Protein AF-A0A349CVB4-F1 (afdb_monomer)

Solvent-accessible surface area (backbone atoms only — not comparable to full-atom values): 3995 Å² total; per-residue (Å²): 140,88,88,86,83,82,87,70,95,75,81,90,82,85,87,90,86,55,82,50,34,79,55,69,74,65,43,97,86,36,65,62,60,40,80,89,82,70,40,44,56,77,83,88,55,93,89,66,86,80,54,68,31,118

Foldseek 3Di:
DDDDDDDDPDDDDDDDADVQGWDDDDDPNHQDQDPVVRDHDDDDDPPDDTDGHD

Nearest PDB structures (foldseek):
  3mml-assembly2_E  TM=9.760E-01  e=8.808E-02  Mycolicibacterium smegmatis MC2 155

Radius of gyration: 13.19 Å; Cα contacts (8 Å, |Δi|>4): 44; chains: 1; bounding box: 30×21×35 Å

Mean predicted aligned error: 2.7 Å

Structure (mmCIF, N/CA/C/O backbone):
data_AF-A0A349CVB4-F1
#
_entry.id   AF-A0A349CVB4-F1
#
loop_
_atom_site.group_PDB
_atom_site.id
_atom_site.type_symbol
_atom_site.label_atom_id
_atom_site.label_alt_id
_atom_site.label_comp_id
_atom_site.label_asym_id
_atom_site.label_entity_id
_atom_site.label_seq_id
_atom_site.pdbx_PDB_ins_code
_atom_site.Cartn_x
_atom_site.Cartn_y
_atom_site.Cartn_z
_atom_site.occupancy
_atom_site.B_iso_or_equiv
_atom_site.auth_seq_id
_atom_site.auth_comp_id
_atom_site.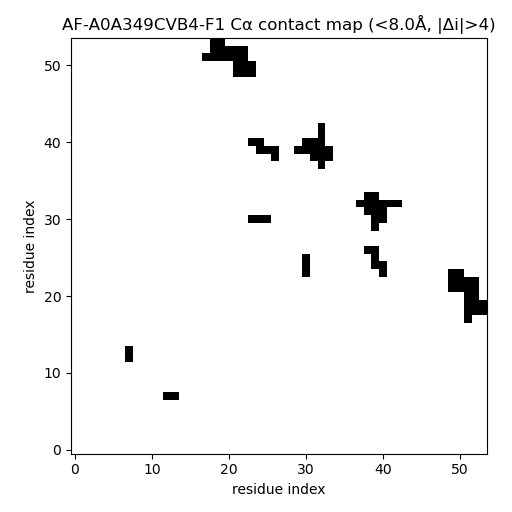auth_asym_id
_atom_site.auth_atom_id
_atom_site.pdbx_PDB_model_num
ATOM 1 N N . ALA A 1 1 ? -15.561 -1.093 -9.916 1.00 86.31 1 ALA A N 1
ATOM 2 C CA . ALA A 1 1 ? -14.581 -0.511 -10.854 1.00 86.31 1 ALA A CA 1
ATOM 3 C C . ALA A 1 1 ? -13.222 -1.104 -10.528 1.00 86.31 1 ALA A C 1
ATOM 5 O O . ALA A 1 1 ? -12.989 -1.398 -9.362 1.00 86.31 1 ALA A O 1
ATOM 6 N N . GLU A 1 2 ? -12.375 -1.307 -11.530 1.00 95.81 2 GLU A N 1
ATOM 7 C CA . GLU A 1 2 ? -11.053 -1.922 -11.385 1.00 95.81 2 GLU A CA 1
ATOM 8 C C . GLU A 1 2 ? -9.976 -0.929 -11.838 1.00 95.81 2 GLU A C 1
ATOM 10 O O . GLU A 1 2 ? -10.197 -0.172 -12.784 1.00 95.81 2 GLU A O 1
ATOM 15 N N . LEU A 1 3 ? -8.843 -0.905 -11.133 1.00 95.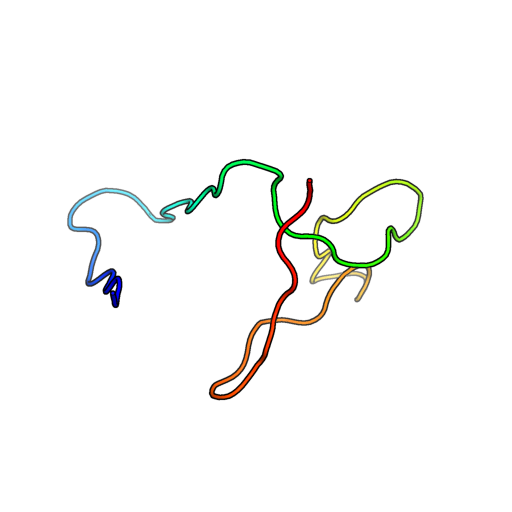38 3 LEU A N 1
ATOM 16 C CA . LEU A 1 3 ? -7.680 -0.078 -11.450 1.00 95.38 3 LEU A CA 1
ATOM 17 C C . LEU A 1 3 ? -6.499 -0.993 -11.777 1.00 95.38 3 LEU A C 1
ATOM 19 O O . LEU A 1 3 ? -6.114 -1.808 -10.942 1.00 95.38 3 LEU A O 1
ATOM 23 N N . HIS A 1 4 ? -5.894 -0.794 -12.947 1.00 96.19 4 HIS A N 1
ATOM 24 C CA . HIS A 1 4 ? -4.661 -1.460 -13.356 1.00 96.19 4 HIS A CA 1
ATOM 25 C C . HIS A 1 4 ? -3.524 -0.440 -13.464 1.00 96.19 4 HIS A C 1
ATOM 27 O O . HI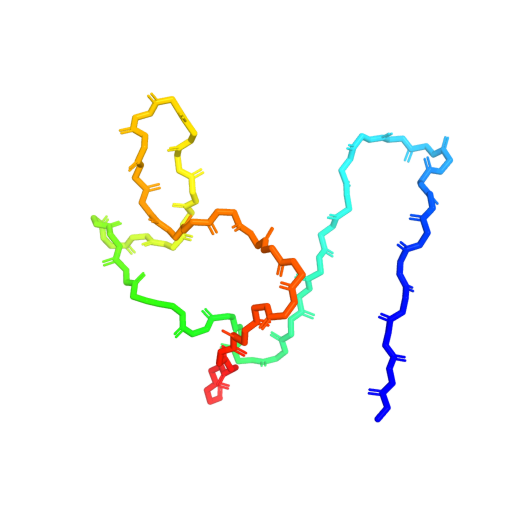S A 1 4 ? -3.723 0.660 -13.983 1.00 96.19 4 HIS A O 1
ATOM 33 N N . VAL A 1 5 ? -2.341 -0.799 -12.963 1.00 94.44 5 VAL A N 1
ATOM 34 C CA . VAL A 1 5 ? -1.115 -0.002 -13.089 1.00 94.44 5 VAL A CA 1
ATOM 35 C C . VAL A 1 5 ? -0.079 -0.872 -13.788 1.00 94.44 5 VAL A C 1
ATOM 37 O O . VAL A 1 5 ? 0.388 -1.852 -13.216 1.00 94.44 5 VAL A O 1
ATOM 40 N N . ASP A 1 6 ? 0.244 -0.507 -15.025 1.00 94.12 6 ASP A N 1
ATOM 41 C CA . ASP A 1 6 ? 1.251 -1.170 -15.855 1.00 94.12 6 ASP A CA 1
ATOM 42 C C . ASP A 1 6 ? 2.673 -0.660 -15.523 1.00 94.12 6 ASP A C 1
ATOM 44 O O . ASP A 1 6 ? 2.987 -0.274 -14.394 1.00 94.12 6 ASP A O 1
ATOM 48 N N . TRP A 1 7 ? 3.570 -0.683 -16.503 1.00 95.38 7 TRP A N 1
ATOM 49 C CA . TR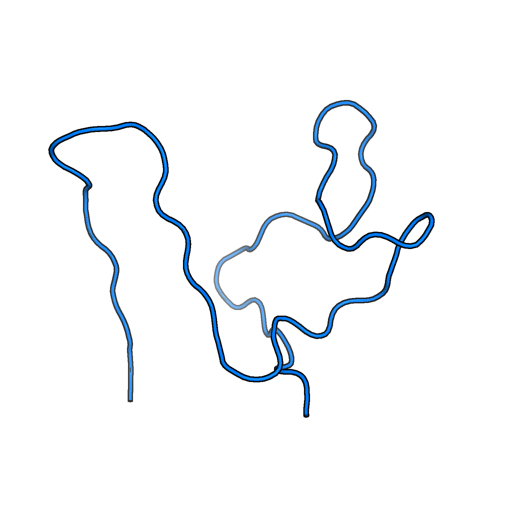P A 1 7 ? 4.963 -0.290 -16.361 1.00 95.38 7 TRP A CA 1
ATOM 50 C C . TRP A 1 7 ? 5.159 1.226 -16.281 1.00 95.38 7 TRP A C 1
ATOM 52 O O . TRP A 1 7 ? 4.424 2.014 -16.872 1.00 95.38 7 TRP A O 1
ATOM 62 N N . VAL A 1 8 ? 6.215 1.628 -15.573 1.00 95.31 8 VAL A N 1
ATOM 63 C CA . VAL A 1 8 ? 6.665 3.020 -15.481 1.00 95.31 8 VAL A CA 1
ATOM 64 C C . VAL A 1 8 ? 7.851 3.213 -16.433 1.00 95.31 8 VAL A C 1
ATOM 66 O O . VAL A 1 8 ? 8.890 2.592 -16.231 1.00 95.31 8 VAL A O 1
ATOM 69 N N . GLU A 1 9 ? 7.720 4.070 -17.454 1.00 96.31 9 GLU A N 1
ATOM 70 C CA . GLU A 1 9 ? 8.784 4.307 -18.458 1.00 96.31 9 GLU A CA 1
ATOM 71 C C . GLU A 1 9 ? 9.999 5.066 -17.894 1.00 96.31 9 GLU A C 1
ATOM 73 O O . GLU A 1 9 ? 11.134 4.854 -18.324 1.00 96.31 9 GLU A O 1
ATOM 78 N N . HIS A 1 10 ? 9.777 5.937 -16.905 1.00 97.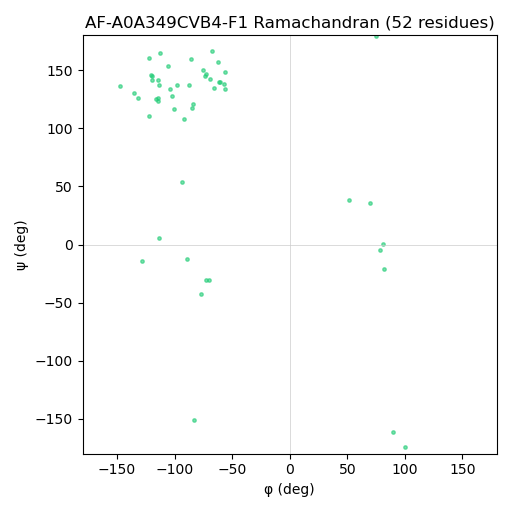12 10 HIS A N 1
ATOM 79 C CA . HIS A 1 10 ? 10.819 6.738 -16.265 1.00 97.12 10 HIS A CA 1
ATOM 80 C C . HIS A 1 10 ? 10.665 6.746 -14.741 1.00 97.12 10 HIS A C 1
ATOM 82 O O . HIS A 1 10 ? 9.604 7.070 -14.211 1.00 97.12 10 HIS A O 1
ATOM 88 N N . GLY A 1 11 ? 11.753 6.464 -14.025 1.00 95.12 11 GLY A N 1
ATOM 89 C CA . GLY A 1 11 ? 11.753 6.320 -12.567 1.00 95.12 11 GLY A CA 1
ATOM 90 C C . GLY A 1 11 ? 11.724 4.854 -12.129 1.00 95.12 11 GLY A C 1
ATOM 91 O O . GLY A 1 11 ? 11.870 3.948 -12.941 1.00 95.12 11 GLY A O 1
ATOM 92 N N . VAL A 1 12 ? 11.604 4.621 -10.819 1.00 95.00 12 VAL A N 1
ATOM 93 C CA . VAL A 1 12 ? 11.765 3.276 -10.220 1.00 95.00 12 VAL A CA 1
ATOM 94 C C . VAL A 1 12 ? 10.616 2.842 -9.311 1.00 95.00 12 VAL A C 1
ATOM 96 O O . VAL A 1 12 ? 10.544 1.671 -8.948 1.00 95.00 12 VAL A O 1
ATOM 99 N N . ARG A 1 13 ? 9.729 3.754 -8.891 1.00 95.44 13 ARG A N 1
ATOM 100 C CA . ARG A 1 13 ? 8.620 3.457 -7.968 1.00 95.44 13 ARG A CA 1
ATOM 101 C C . ARG A 1 13 ? 7.416 4.341 -8.281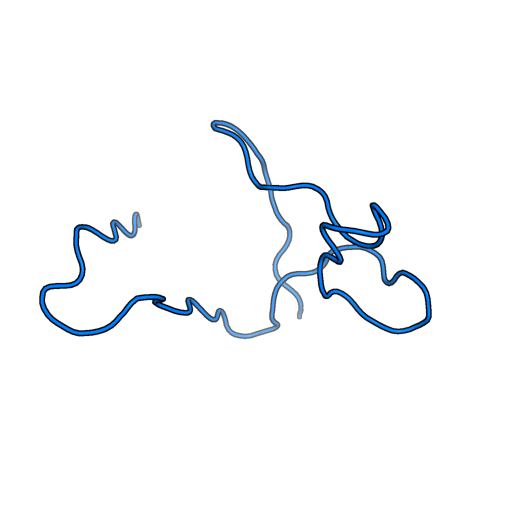 1.00 95.44 13 ARG A C 1
ATOM 103 O O . ARG A 1 13 ? 7.582 5.544 -8.449 1.00 95.44 13 ARG A O 1
ATOM 110 N N . ALA A 1 14 ? 6.224 3.752 -8.279 1.00 95.25 14 ALA A N 1
ATOM 111 C CA . ALA A 1 14 ? 4.947 4.458 -8.352 1.00 95.25 14 ALA A CA 1
ATOM 112 C C . ALA A 1 14 ? 4.176 4.265 -7.045 1.00 95.25 14 ALA A C 1
ATOM 114 O O . ALA A 1 14 ? 4.203 3.173 -6.482 1.00 95.25 14 ALA A O 1
ATOM 115 N N . MET A 1 15 ? 3.495 5.309 -6.568 1.00 95.44 15 MET A N 1
ATOM 116 C CA . MET A 1 15 ? 2.732 5.282 -5.318 1.00 95.44 15 MET A CA 1
ATOM 117 C C . MET A 1 15 ? 1.243 5.451 -5.583 1.00 95.44 15 MET A C 1
ATOM 119 O O . MET A 1 15 ? 0.828 6.423 -6.208 1.00 95.44 15 MET A O 1
ATOM 123 N N . LEU A 1 16 ? 0.450 4.511 -5.069 1.00 96.00 16 LEU A N 1
ATOM 124 C CA . LEU A 1 16 ? -1.005 4.554 -5.113 1.00 96.00 16 LEU A CA 1
ATOM 125 C C . LEU A 1 16 ? -1.541 4.983 -3.748 1.00 96.00 16 LEU A C 1
ATOM 127 O O . LEU A 1 16 ? -1.206 4.388 -2.725 1.00 96.00 16 LEU A O 1
ATOM 131 N N . ALA A 1 17 ? -2.393 6.003 -3.747 1.00 97.19 17 ALA A N 1
ATOM 132 C CA . ALA A 1 17 ? -3.084 6.473 -2.560 1.00 97.19 17 ALA A CA 1
ATOM 133 C C . ALA A 1 17 ? -4.596 6.369 -2.756 1.00 97.19 17 ALA A C 1
ATOM 135 O O . ALA A 1 17 ? -5.120 6.609 -3.843 1.00 97.19 17 ALA A O 1
ATOM 136 N N . VAL A 1 18 ? -5.292 6.060 -1.668 1.00 96.75 18 VAL A N 1
ATOM 137 C CA . VAL A 1 18 ? -6.752 6.081 -1.586 1.00 96.75 18 VAL A CA 1
ATOM 138 C C . VAL A 1 18 ? -7.163 7.064 -0.497 1.00 96.75 18 VAL A C 1
ATOM 140 O O . VAL A 1 18 ? -6.459 7.219 0.505 1.00 96.75 18 VAL A O 1
ATOM 143 N N . ARG A 1 19 ? -8.291 7.755 -0.687 1.00 98.06 19 ARG A N 1
ATOM 144 C CA . ARG A 1 19 ? -8.889 8.592 0.367 1.00 98.06 19 ARG A CA 1
ATOM 145 C C . ARG A 1 19 ? -9.162 7.717 1.599 1.00 98.06 19 ARG A C 1
ATOM 147 O O . ARG A 1 19 ? -9.565 6.576 1.433 1.00 98.06 19 ARG A O 1
ATOM 154 N N . GLY A 1 20 ? -8.873 8.228 2.796 1.00 97.62 20 GLY A N 1
ATOM 155 C CA . GLY A 1 20 ? -8.920 7.460 4.053 1.00 97.62 20 GLY A CA 1
ATOM 156 C C . GLY A 1 20 ? -7.668 6.607 4.318 1.00 97.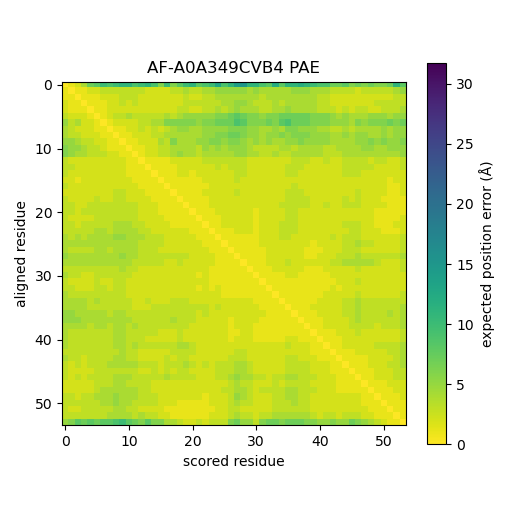62 20 GLY A C 1
ATOM 157 O O . GLY A 1 20 ? -7.331 6.316 5.466 1.00 97.62 20 GLY A O 1
ATOM 158 N N . GLY A 1 21 ? -6.893 6.297 3.274 1.00 97.75 21 GLY A N 1
ATOM 159 C CA . GLY A 1 21 ? -5.654 5.528 3.361 1.00 97.75 21 GLY A CA 1
ATOM 160 C C . GLY A 1 21 ? -5.878 4.031 3.585 1.00 97.75 21 GLY A C 1
ATOM 161 O O . GLY A 1 21 ? -7.001 3.551 3.681 1.00 97.75 21 GLY A O 1
ATOM 162 N N . VAL A 1 22 ? -4.778 3.284 3.661 1.00 96.50 22 VAL A N 1
ATOM 163 C CA . VAL A 1 22 ? -4.792 1.835 3.912 1.00 96.50 22 VAL A CA 1
ATOM 164 C C . VAL A 1 22 ? -4.883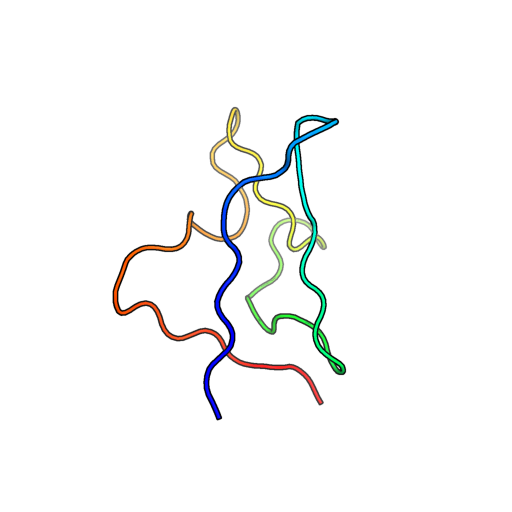 1.558 5.419 1.00 96.50 22 VAL A C 1
ATOM 166 O O . VAL A 1 22 ? -4.012 1.971 6.195 1.00 96.50 22 VAL A O 1
ATOM 169 N N . ALA A 1 23 ? -5.930 0.851 5.844 1.00 96.19 23 ALA A N 1
ATOM 170 C CA . ALA A 1 23 ? -6.309 0.648 7.242 1.00 96.19 23 ALA A CA 1
ATOM 171 C C . ALA A 1 23 ? -5.735 -0.642 7.860 1.00 96.19 23 ALA A C 1
ATOM 173 O O . ALA A 1 23 ? -6.445 -1.444 8.457 1.00 96.19 23 ALA A O 1
ATOM 174 N N . VAL A 1 24 ? -4.417 -0.823 7.775 1.00 95.25 24 VAL A N 1
ATOM 175 C CA . VAL A 1 24 ? -3.707 -1.923 8.460 1.00 95.25 24 VAL A CA 1
ATOM 176 C C . VAL A 1 24 ? -3.329 -1.553 9.906 1.00 95.25 24 VAL A C 1
ATOM 178 O O . VAL A 1 24 ? -3.264 -0.358 10.238 1.00 95.25 24 VAL A O 1
ATOM 181 N N . PRO A 1 25 ? -3.062 -2.523 10.800 1.00 94.81 25 PRO A N 1
ATOM 182 C CA . PRO A 1 25 ? -2.522 -2.240 12.129 1.00 94.81 25 PRO A CA 1
ATOM 183 C C . PRO A 1 25 ? -1.210 -1.446 12.069 1.00 94.81 25 PRO A C 1
ATOM 185 O O . PRO A 1 25 ? -0.424 -1.579 11.132 1.00 94.81 25 PRO A O 1
ATOM 188 N N . ARG A 1 26 ? -0.970 -0.601 13.076 1.00 96.06 26 ARG A N 1
ATOM 189 C CA . ARG A 1 26 ? 0.301 0.124 13.211 1.00 96.06 26 ARG A CA 1
ATOM 190 C C . ARG A 1 26 ? 1.309 -0.721 13.985 1.00 96.06 26 ARG A C 1
ATOM 192 O O . ARG A 1 26 ? 0.968 -1.257 15.035 1.00 96.06 26 ARG A O 1
ATOM 199 N N . VAL A 1 27 ? 2.556 -0.745 13.527 1.00 97.56 27 VAL A N 1
ATOM 200 C CA . VAL A 1 27 ? 3.705 -1.326 14.234 1.00 97.56 27 VAL A CA 1
ATOM 201 C C . VAL A 1 27 ? 4.660 -0.186 14.572 1.00 97.56 27 VAL A C 1
ATOM 203 O O . VAL A 1 27 ? 5.028 0.598 13.698 1.00 97.56 27 VAL A O 1
ATOM 206 N N . LEU A 1 28 ? 4.987 -0.031 15.860 1.00 97.25 28 LEU A N 1
ATOM 207 C CA . LEU A 1 28 ? 5.790 1.091 16.377 1.00 97.25 28 LEU A CA 1
ATOM 208 C C . LEU A 1 28 ? 5.260 2.475 15.937 1.00 97.25 28 LEU A C 1
ATOM 210 O O . LEU A 1 28 ? 6.015 3.380 15.597 1.00 97.25 28 LEU A O 1
ATOM 214 N N . GLY A 1 29 ? 3.934 2.633 15.894 1.00 97.56 29 GLY A N 1
ATOM 215 C CA . GLY A 1 29 ? 3.279 3.887 15.502 1.00 97.56 29 GLY A CA 1
ATOM 216 C C . GLY A 1 29 ? 3.221 4.156 13.991 1.00 97.56 29 GLY A C 1
ATOM 217 O O . GLY A 1 29 ? 2.536 5.094 13.578 1.00 97.56 29 GLY A O 1
ATOM 218 N N . SER A 1 30 ? 3.837 3.320 13.151 1.00 97.31 30 SER A N 1
ATOM 219 C CA . SER A 1 30 ? 3.861 3.460 11.688 1.00 97.31 30 SER A CA 1
ATOM 220 C C . SER A 1 30 ? 3.090 2.341 10.976 1.00 97.31 30 SER A C 1
ATOM 222 O O . SER A 1 30 ? 2.758 1.322 11.573 1.00 97.31 30 SER A O 1
ATOM 224 N N . ARG A 1 31 ? 2.789 2.542 9.687 1.00 96.69 31 ARG A N 1
ATOM 225 C CA . ARG A 1 31 ? 2.264 1.514 8.761 1.00 96.69 31 ARG A CA 1
ATOM 226 C C . ARG A 1 31 ? 3.244 1.171 7.640 1.00 96.69 31 ARG A C 1
ATOM 228 O O . ARG A 1 31 ? 2.886 0.444 6.722 1.00 96.69 31 ARG A O 1
ATOM 235 N N . SER A 1 32 ? 4.452 1.724 7.677 1.00 97.00 32 SER A N 1
ATOM 236 C CA . SER A 1 32 ? 5.485 1.386 6.702 1.00 97.00 32 SER A CA 1
ATOM 237 C C . SER A 1 32 ? 5.961 -0.047 6.911 1.00 97.00 32 SER A C 1
ATOM 239 O O . SER A 1 32 ? 6.113 -0.486 8.050 1.00 97.00 32 SER A O 1
ATOM 241 N N . THR A 1 33 ? 6.240 -0.743 5.813 1.00 97.00 33 THR A N 1
ATOM 242 C CA . THR A 1 33 ? 6.920 -2.039 5.837 1.00 97.00 33 THR A CA 1
ATOM 243 C C . THR A 1 33 ? 8.428 -1.814 5.882 1.00 97.00 33 THR A C 1
ATOM 245 O O . THR A 1 33 ? 9.003 -1.253 4.946 1.00 97.00 33 THR A O 1
ATOM 248 N N . ASP A 1 34 ? 9.076 -2.269 6.949 1.00 97.31 34 ASP A N 1
ATOM 249 C CA . ASP A 1 34 ? 10.529 -2.392 7.011 1.00 97.31 34 ASP A CA 1
ATOM 250 C C . ASP A 1 34 ? 10.924 -3.799 6.556 1.00 97.31 34 ASP A C 1
ATOM 252 O O . ASP A 1 34 ? 10.708 -4.786 7.257 1.00 97.31 34 ASP A O 1
ATOM 256 N N . VAL A 1 35 ? 11.501 -3.891 5.360 1.00 96.06 35 VAL A N 1
ATOM 257 C CA . VAL A 1 35 ? 11.886 -5.174 4.756 1.00 96.06 35 VAL A CA 1
ATOM 258 C C . VAL A 1 35 ? 13.106 -5.789 5.441 1.00 96.06 35 VAL A C 1
ATOM 260 O O . VAL A 1 35 ? 13.229 -7.009 5.462 1.00 96.06 35 VAL A O 1
ATOM 263 N N . MET A 1 36 ? 14.014 -4.971 5.975 1.00 97.44 36 MET A N 1
ATOM 264 C CA . MET A 1 36 ? 15.249 -5.468 6.580 1.00 97.44 36 MET A CA 1
ATOM 265 C C . MET A 1 36 ? 14.978 -6.037 7.971 1.00 97.44 36 MET A C 1
ATOM 267 O O . MET A 1 36 ? 15.494 -7.099 8.308 1.00 97.44 36 MET A O 1
ATOM 271 N N . ALA A 1 37 ? 14.155 -5.341 8.757 1.00 96.56 37 ALA A N 1
ATOM 272 C CA . ALA A 1 37 ? 13.795 -5.754 10.109 1.00 96.56 37 ALA A CA 1
ATOM 273 C C . ALA A 1 37 ? 12.555 -6.666 10.167 1.00 96.56 37 ALA A C 1
ATOM 275 O O . ALA A 1 37 ? 12.286 -7.252 11.213 1.00 96.56 37 ALA A O 1
ATOM 276 N N . GLY A 1 38 ? 11.790 -6.780 9.075 1.00 95.94 38 GLY A N 1
ATOM 277 C CA . GLY A 1 38 ? 10.551 -7.561 9.032 1.00 95.94 38 GLY A CA 1
ATOM 278 C C . GLY A 1 38 ? 9.417 -6.943 9.856 1.00 95.94 38 GLY A C 1
ATOM 279 O O . GLY A 1 38 ? 8.656 -7.668 10.490 1.00 95.94 38 GLY A O 1
ATOM 280 N N . LEU A 1 39 ? 9.324 -5.609 9.893 1.00 97.12 39 LEU A N 1
ATOM 281 C CA . LEU A 1 39 ? 8.312 -4.884 10.670 1.00 97.12 39 LEU A CA 1
ATOM 282 C C . LEU A 1 39 ? 7.223 -4.292 9.772 1.00 97.12 39 LEU A C 1
ATOM 284 O O . LEU A 1 39 ? 7.477 -3.914 8.629 1.00 97.12 39 LEU A O 1
ATOM 288 N N . GLY A 1 40 ? 6.030 -4.111 10.338 1.00 96.75 40 GLY A N 1
ATOM 289 C CA . GLY A 1 40 ? 4.902 -3.487 9.646 1.00 96.75 40 GLY A CA 1
ATOM 290 C C . GLY A 1 40 ? 4.033 -4.497 8.892 1.00 96.75 40 GLY A C 1
ATOM 291 O O . GLY A 1 40 ? 4.046 -5.678 9.232 1.00 96.75 40 GLY A O 1
ATOM 292 N N . PRO A 1 41 ? 3.223 -4.038 7.924 1.00 96.06 41 PRO A N 1
ATOM 293 C CA . PRO A 1 41 ? 2.354 -4.917 7.155 1.00 96.06 41 PRO A CA 1
ATOM 294 C C . PRO A 1 41 ? 3.154 -5.765 6.161 1.00 96.06 41 PRO A C 1
ATOM 296 O O . PRO A 1 41 ? 4.137 -5.296 5.575 1.00 96.06 41 PRO A O 1
ATOM 299 N N . ASP A 1 42 ? 2.683 -6.989 5.934 1.00 92.81 42 ASP A N 1
ATOM 300 C CA . ASP A 1 42 ? 3.237 -7.898 4.933 1.00 92.81 42 ASP A CA 1
ATOM 301 C C . ASP A 1 42 ? 3.113 -7.333 3.510 1.00 92.81 42 ASP A C 1
ATOM 303 O O . ASP A 1 42 ? 2.252 -6.500 3.207 1.00 92.81 42 ASP A O 1
ATOM 307 N N . ARG A 1 43 ? 3.969 -7.816 2.598 1.00 93.56 43 ARG A N 1
ATOM 308 C CA . ARG A 1 43 ? 3.819 -7.508 1.168 1.00 93.56 43 ARG A CA 1
ATOM 309 C C . ARG A 1 43 ? 2.483 -8.047 0.665 1.00 93.56 43 ARG A C 1
ATOM 311 O O . ARG A 1 43 ? 2.110 -9.174 0.977 1.00 93.56 43 ARG A O 1
ATOM 318 N N . LEU A 1 44 ? 1.815 -7.266 -0.181 1.00 93.81 44 LEU A N 1
ATOM 319 C CA . LEU A 1 44 ? 0.592 -7.711 -0.841 1.00 93.81 44 LEU A CA 1
ATOM 320 C C . LEU A 1 44 ? 0.858 -8.947 -1.705 1.00 93.81 44 LEU A C 1
ATOM 322 O O . LEU A 1 44 ? 1.865 -9.030 -2.410 1.00 93.81 44 LEU A O 1
ATOM 326 N N . ALA A 1 45 ? -0.092 -9.874 -1.668 1.00 95.69 45 ALA A N 1
ATOM 327 C CA . ALA A 1 45 ? -0.150 -11.046 -2.525 1.00 95.69 45 ALA A CA 1
ATOM 328 C C . ALA A 1 45 ? -1.472 -11.047 -3.301 1.00 95.69 45 ALA A C 1
ATOM 330 O O . ALA A 1 45 ? -2.435 -10.379 -2.916 1.00 95.69 45 ALA A O 1
ATOM 331 N N . ALA A 1 46 ? -1.533 -11.804 -4.395 1.00 97.25 46 ALA A N 1
ATOM 332 C CA . ALA A 1 46 ? -2.782 -11.999 -5.122 1.00 97.25 46 ALA A CA 1
ATOM 333 C C . ALA A 1 46 ? -3.874 -12.557 -4.190 1.00 97.25 46 ALA A C 1
ATOM 335 O O . ALA A 1 46 ? -3.625 -13.473 -3.408 1.00 97.25 46 ALA A O 1
ATOM 336 N N . GLY A 1 47 ? -5.074 -11.977 -4.269 1.00 96.50 47 GLY A N 1
ATOM 337 C CA . GLY A 1 47 ? -6.197 -12.305 -3.387 1.00 96.50 47 GLY A CA 1
ATOM 338 C C . GLY A 1 47 ? -6.163 -11.625 -2.013 1.00 96.50 47 GLY A C 1
ATOM 339 O O . GLY A 1 47 ? -7.070 -11.848 -1.216 1.00 96.50 47 GLY A O 1
ATOM 340 N N . ALA A 1 48 ? -5.159 -10.793 -1.713 1.00 95.50 48 ALA A N 1
ATOM 341 C CA . ALA A 1 48 ? -5.149 -10.013 -0.479 1.00 95.50 48 ALA A CA 1
ATOM 342 C C . ALA A 1 48 ? -6.290 -8.983 -0.465 1.00 95.50 48 ALA A C 1
ATOM 344 O O . ALA A 1 48 ? -6.492 -8.240 -1.426 1.00 95.50 48 ALA A O 1
ATOM 345 N N . HIS A 1 49 ? -6.987 -8.907 0.665 1.00 95.12 49 HIS A N 1
ATOM 346 C CA . HIS A 1 49 ? -7.981 -7.878 0.948 1.00 95.12 49 HIS A CA 1
ATOM 347 C C . HIS A 1 49 ? -7.390 -6.861 1.921 1.00 95.12 49 HIS A C 1
ATOM 349 O O . HIS A 1 49 ? -6.762 -7.231 2.913 1.00 95.12 49 HIS A O 1
ATOM 355 N N . VAL A 1 50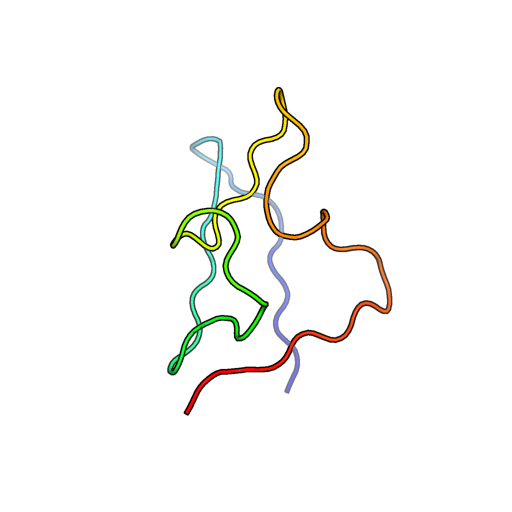 ? -7.582 -5.577 1.626 1.00 94.38 50 VAL A N 1
ATOM 356 C CA . VAL A 1 50 ? -7.051 -4.473 2.426 1.00 94.38 50 VAL A CA 1
ATOM 357 C C . VAL A 1 50 ? -8.165 -3.471 2.672 1.00 94.38 50 VAL A C 1
ATOM 359 O O . VAL A 1 50 ? -8.787 -2.987 1.729 1.00 94.38 50 VAL A O 1
ATOM 362 N N . GLU A 1 51 ? -8.394 -3.150 3.940 1.00 96.88 51 GLU A N 1
ATOM 363 C CA . GLU A 1 51 ? -9.410 -2.181 4.336 1.00 96.88 51 GLU A CA 1
ATOM 364 C C . GLU A 1 51 ? -8.978 -0.747 4.007 1.00 96.88 51 GLU A C 1
ATOM 366 O O . GLU A 1 51 ? -7.799 -0.383 4.122 1.00 96.88 51 GLU A O 1
ATOM 371 N N . VAL A 1 52 ? -9.950 0.083 3.630 1.00 97.62 52 VAL A N 1
ATOM 372 C CA . VAL A 1 52 ? -9.765 1.524 3.422 1.00 97.62 52 VAL A CA 1
ATOM 373 C C . VAL A 1 52 ? -10.230 2.261 4.672 1.00 97.62 52 VAL A C 1
ATOM 375 O O . VAL A 1 52 ? -11.247 1.916 5.270 1.00 97.62 52 VAL A O 1
ATOM 378 N N . GLY A 1 53 ? -9.457 3.257 5.096 1.00 96.81 53 GLY A N 1
ATOM 379 C CA . GLY A 1 53 ? -9.808 4.083 6.244 1.00 96.81 53 GLY A CA 1
ATOM 380 C C . GLY A 1 53 ? -11.046 4.958 5.998 1.00 96.81 53 GLY A C 1
ATOM 381 O O . GLY A 1 53 ? -11.474 5.112 4.853 1.00 96.81 53 GLY A O 1
ATOM 382 N N . PRO A 1 54 ? -11.612 5.531 7.073 1.00 93.50 54 PRO A N 1
ATOM 383 C CA . PRO A 1 54 ? -12.750 6.443 6.986 1.00 93.50 54 PRO A CA 1
ATOM 384 C C . PRO A 1 54 ? -12.433 7.738 6.220 1.00 93.50 54 PRO A C 1
ATOM 386 O O . PRO A 1 54 ? -11.247 8.147 6.169 1.00 93.50 54 PRO A O 1
#

Secondary structure (DSSP, 8-state):
--------SSSS------TT-B-PPPBTTB---BTTTTBSSPPP-TT---PBP-

Sequence (54 aa):
AELHVDWVEHGVRAMLAVRGGVAVPRVLGSRSTDVMAGLGPDRLAAGAHVEVGP

pLDDT: mean 95.89, std 1.79, range [86.31, 98.06]